Protein AF-A0A9E8SD63-F1 (afdb_monomer_lite)

pLDDT: mean 82.38, std 19.51, range [29.0, 97.69]

Sequence (164 aa):
MADAIIMVCSQSGYWKLYKGFNRLRMYAFWNVMIPITTPLFGYFPAKKLGLFENLPKHVTYQWRKWGIQSDYMLSEFSASDLYFKTVTCNMLSLSFPRDKFAPKLAVDWLAHRFENAAMDRQHIIPKHLILKMFNILVFLEHCIKHHFGNSLKIGLKRILRCLY

Foldseek 3Di:
DDQEEEAELDFFLALVLADDPLSVVSCCVLPPQLVPQCVVVQWRPCVVVVHDHIGHNVVSVLQSVQRHDPCRCCVPDPLVRVCLQVAQHEYEFEEECPDSRRHLSGSVSVQVSNVNYNYDYDYDYCVVPPDPDPPPLVVVVVVCCVRPNDVPPPPPVPVCVVVD

Radius of gyration: 17.6 Å; chains: 1; bounding box: 38×37×45 Å

Secondary structure (DSSP, 8-state):
--SEEEEES-----GGGS-HHHHHHHHHIIIIIHHHHHHHHSEE-TTTTTSSS-EEHHHHHHHHHHHTSTTGGGGTS-TTTTTGGG--SEEEEEE-TT-SSS-HHHHHHHHTT-TTSEEEEEE--GGG---TT--HHHHHHHHHHHHHGGGGHHHHHHHGGGG-

Structure (mmCIF, N/CA/C/O backbone):
data_AF-A0A9E8SD63-F1
#
_entry.id   AF-A0A9E8SD63-F1
#
loop_
_atom_site.group_PDB
_atom_site.id
_atom_site.type_symbol
_atom_site.label_atom_id
_atom_site.label_alt_id
_atom_site.label_comp_id
_atom_site.label_asym_id
_atom_site.label_entity_id
_atom_site.label_seq_id
_atom_site.pdbx_PDB_ins_code
_atom_site.Cartn_x
_atom_site.Cartn_y
_atom_site.Cartn_z
_atom_site.occupancy
_atom_site.B_iso_or_equiv
_atom_site.auth_seq_id
_atom_site.auth_comp_id
_atom_site.auth_asym_id
_atom_site.auth_atom_id
_atom_site.pdbx_PDB_model_num
ATOM 1 N N . MET A 1 1 ? 7.584 -21.864 -11.032 1.00 64.75 1 MET A N 1
ATOM 2 C CA . MET A 1 1 ? 7.789 -20.405 -10.880 1.00 64.75 1 MET A CA 1
ATOM 3 C C . MET A 1 1 ? 7.014 -19.725 -12.003 1.00 64.75 1 MET A C 1
ATOM 5 O O . MET A 1 1 ? 6.912 -20.338 -13.055 1.00 64.75 1 MET A O 1
ATOM 9 N N . ALA A 1 2 ? 6.385 -18.568 -11.777 1.00 79.25 2 ALA A N 1
ATOM 10 C CA . ALA A 1 2 ? 5.588 -17.906 -12.819 1.00 79.25 2 ALA A CA 1
ATOM 11 C C . ALA A 1 2 ? 6.487 -17.363 -13.942 1.00 79.25 2 ALA A C 1
ATOM 13 O O . ALA A 1 2 ? 7.534 -16.794 -13.642 1.00 79.25 2 ALA A O 1
ATOM 14 N N . ASP A 1 3 ? 6.065 -17.488 -15.203 1.00 85.00 3 ASP A N 1
ATOM 15 C CA . ASP A 1 3 ? 6.831 -16.993 -16.360 1.00 85.00 3 ASP A CA 1
ATOM 16 C C . ASP A 1 3 ? 6.926 -15.457 -16.391 1.00 85.00 3 ASP A C 1
ATOM 18 O O . ASP A 1 3 ? 7.928 -14.891 -16.824 1.00 85.00 3 ASP A O 1
ATOM 22 N N . ALA A 1 4 ? 5.881 -14.778 -15.912 1.00 87.56 4 ALA A N 1
ATOM 23 C CA . ALA A 1 4 ? 5.808 -13.326 -15.798 1.00 87.56 4 ALA A CA 1
ATOM 24 C C . ALA A 1 4 ? 4.731 -12.893 -14.798 1.00 87.56 4 ALA A C 1
ATOM 26 O O . ALA A 1 4 ? 3.776 -13.632 -14.542 1.00 87.56 4 ALA A O 1
ATOM 27 N N . ILE A 1 5 ? 4.842 -11.664 -14.284 1.00 90.69 5 ILE A N 1
ATOM 28 C CA . ILE A 1 5 ? 3.836 -11.053 -13.403 1.00 90.69 5 ILE A CA 1
ATOM 29 C C . ILE A 1 5 ? 3.452 -9.665 -13.916 1.00 90.69 5 ILE A C 1
ATOM 31 O O . ILE A 1 5 ? 4.296 -8.868 -14.318 1.00 90.69 5 ILE A O 1
ATOM 35 N N . ILE A 1 6 ? 2.159 -9.349 -13.850 1.00 90.69 6 ILE A N 1
ATOM 36 C CA . ILE A 1 6 ? 1.635 -8.027 -14.195 1.00 90.69 6 ILE A CA 1
ATOM 37 C C . ILE A 1 6 ? 0.884 -7.479 -12.992 1.00 90.69 6 ILE A C 1
ATOM 39 O O . ILE A 1 6 ? -0.094 -8.065 -12.532 1.00 90.69 6 ILE A O 1
ATOM 43 N N . MET A 1 7 ? 1.342 -6.335 -12.501 1.00 93.31 7 MET A N 1
ATOM 44 C CA . MET A 1 7 ? 0.717 -5.566 -11.439 1.00 93.31 7 MET A CA 1
ATOM 45 C C . MET A 1 7 ? -0.030 -4.383 -12.047 1.00 93.31 7 MET A C 1
ATOM 47 O O . MET A 1 7 ? 0.568 -3.507 -12.674 1.00 93.31 7 MET A O 1
ATOM 51 N N . VAL A 1 8 ? -1.343 -4.334 -11.841 1.00 89.88 8 VAL A N 1
ATOM 52 C CA . VAL A 1 8 ? -2.183 -3.223 -12.298 1.00 89.88 8 VAL A CA 1
ATOM 53 C C . VAL A 1 8 ? -2.667 -2.462 -11.079 1.00 89.88 8 VAL A C 1
ATOM 55 O O . VAL A 1 8 ? -3.422 -2.998 -10.274 1.00 89.88 8 VAL A O 1
ATOM 58 N N . CYS A 1 9 ? -2.196 -1.225 -10.927 1.00 91.50 9 CYS A N 1
ATOM 59 C CA . CYS A 1 9 ? -2.493 -0.357 -9.789 1.00 91.50 9 CYS A CA 1
ATOM 60 C C . CYS A 1 9 ? -2.152 -0.950 -8.410 1.00 91.50 9 CYS A C 1
ATOM 62 O O . CYS A 1 9 ? -2.585 -0.392 -7.411 1.00 91.50 9 CYS A O 1
ATOM 64 N N . SER A 1 10 ? -1.363 -2.026 -8.329 1.00 94.38 10 SER A N 1
ATOM 65 C CA . SER A 1 10 ? -0.951 -2.633 -7.058 1.00 94.38 10 SER A CA 1
ATOM 66 C C . SER A 1 10 ? -0.020 -1.691 -6.292 1.00 94.38 10 SER A C 1
ATOM 68 O O . SER A 1 10 ? 0.983 -1.224 -6.832 1.00 94.38 10 SER A O 1
ATOM 70 N N . GLN A 1 11 ? -0.355 -1.391 -5.040 1.00 95.62 11 GLN A N 1
ATOM 71 C CA . GLN A 1 11 ? 0.215 -0.262 -4.313 1.00 95.62 11 GLN A CA 1
ATOM 72 C C . GLN A 1 11 ? 0.352 -0.503 -2.805 1.00 95.62 11 GLN A C 1
ATOM 74 O O . GLN A 1 11 ? -0.247 -1.411 -2.235 1.00 95.62 11 GLN A O 1
ATOM 79 N N . SER A 1 12 ? 1.085 0.390 -2.139 1.00 96.62 12 SER A N 1
ATOM 80 C CA . SER A 1 12 ? 1.018 0.558 -0.684 1.00 96.62 12 SER A CA 1
ATOM 81 C C . SER A 1 12 ? -0.203 1.374 -0.246 1.00 96.62 12 SER A C 1
ATOM 83 O O . SER A 1 12 ? -0.550 2.395 -0.845 1.00 96.62 12 SER A O 1
ATOM 85 N N . GLY A 1 13 ? -0.818 0.972 0.867 1.00 94.69 13 GLY A N 1
ATOM 86 C 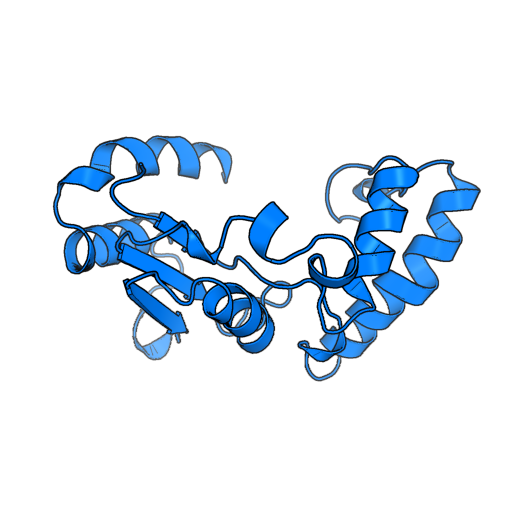CA . GLY A 1 13 ? -1.890 1.722 1.529 1.00 94.69 13 GLY A CA 1
ATOM 87 C C . GLY A 1 13 ? -1.406 2.877 2.416 1.00 94.69 13 GLY A C 1
ATOM 88 O O . GLY A 1 13 ? -2.236 3.535 3.051 1.00 94.69 13 GLY A O 1
ATOM 89 N N . TYR A 1 14 ? -0.093 3.134 2.489 1.00 97.69 14 TYR A N 1
ATOM 90 C CA . TYR A 1 14 ? 0.469 4.156 3.371 1.00 97.69 14 TYR A CA 1
ATOM 91 C C . TYR A 1 14 ? 0.031 5.572 2.976 1.00 97.69 14 TYR A C 1
ATOM 93 O O . TYR A 1 14 ? 0.354 6.084 1.900 1.00 97.69 14 TYR A O 1
ATOM 101 N N . TRP A 1 15 ? -0.680 6.247 3.880 1.00 96.94 15 TRP A N 1
ATOM 102 C CA . TRP A 1 15 ? -1.365 7.507 3.577 1.00 96.94 15 TRP A CA 1
ATOM 103 C C . TRP A 1 15 ? -0.444 8.654 3.133 1.00 96.94 15 TRP A C 1
ATOM 105 O O . TRP A 1 15 ? -0.873 9.494 2.339 1.00 96.94 15 TRP A O 1
ATOM 115 N N . LYS A 1 16 ? 0.824 8.713 3.576 1.00 97.00 16 LYS A N 1
ATOM 116 C CA . LYS A 1 16 ? 1.733 9.809 3.175 1.00 97.00 16 LYS A CA 1
ATOM 117 C C . LYS A 1 16 ? 2.171 9.733 1.707 1.00 97.00 16 LYS A C 1
ATOM 119 O O . LYS A 1 16 ? 2.592 10.757 1.164 1.00 97.00 16 LYS A O 1
ATOM 124 N N . LEU A 1 17 ? 2.015 8.578 1.048 1.00 97.00 17 LEU A N 1
ATOM 125 C CA . LEU A 1 17 ? 2.282 8.411 -0.391 1.00 97.00 17 LEU A CA 1
ATOM 126 C C . LEU A 1 17 ? 1.215 9.088 -1.269 1.00 97.00 17 LEU A C 1
ATOM 128 O O . LEU A 1 17 ? 1.440 9.337 -2.455 1.00 97.00 17 LEU A O 1
ATOM 132 N N . TYR A 1 18 ? 0.075 9.453 -0.680 1.00 95.81 18 TYR A N 1
ATOM 133 C CA . TYR A 1 18 ? -0.976 10.231 -1.323 1.00 95.81 18 TYR A CA 1
ATOM 134 C C . TYR A 1 18 ? -0.656 11.729 -1.230 1.00 95.81 18 TYR A C 1
ATOM 136 O O . TYR A 1 18 ? 0.080 12.181 -0.346 1.00 95.81 18 TYR A O 1
ATOM 144 N N . LYS A 1 19 ? -1.217 12.529 -2.143 1.00 93.00 19 LYS A N 1
ATOM 145 C CA . LYS A 1 19 ? -0.999 13.984 -2.224 1.00 93.00 19 LYS A CA 1
ATOM 146 C C . LYS A 1 19 ? -2.309 14.762 -2.084 1.00 93.00 19 LYS A C 1
ATOM 148 O O . LYS A 1 19 ? -3.385 14.237 -2.377 1.00 93.00 19 LYS A O 1
ATOM 153 N N . GLY A 1 20 ? -2.198 16.020 -1.651 1.00 93.94 20 GLY A N 1
ATOM 154 C CA . GLY A 1 20 ? -3.318 16.957 -1.537 1.00 93.94 20 GLY A CA 1
ATOM 155 C C . GLY A 1 20 ? -4.477 16.405 -0.705 1.00 93.94 20 GLY A C 1
ATOM 156 O O . GLY A 1 20 ? -4.271 15.759 0.321 1.00 93.94 20 GLY A O 1
ATOM 157 N N . PHE A 1 21 ? -5.704 16.610 -1.184 1.00 93.50 21 PHE A N 1
ATOM 158 C CA . PHE A 1 21 ? -6.915 16.191 -0.475 1.00 93.50 21 PHE A CA 1
ATOM 159 C C . PHE A 1 21 ? -7.034 14.669 -0.283 1.00 93.50 21 PHE A C 1
ATOM 161 O O . PHE A 1 21 ? -7.596 14.210 0.709 1.00 93.50 21 PHE A O 1
ATOM 168 N N . ASN A 1 22 ? -6.453 13.860 -1.178 1.00 91.56 22 ASN A N 1
ATOM 169 C CA . ASN A 1 22 ? -6.475 12.401 -1.031 1.00 91.56 22 ASN A CA 1
ATOM 170 C C . ASN A 1 22 ? -5.621 11.930 0.157 1.00 91.56 22 ASN A C 1
ATOM 172 O O . ASN A 1 22 ? -5.979 10.954 0.808 1.00 91.56 22 ASN A O 1
ATOM 176 N N . ARG A 1 23 ? -4.539 12.649 0.492 1.00 96.06 23 ARG A N 1
ATOM 177 C CA . ARG A 1 23 ? -3.752 12.380 1.707 1.00 96.06 23 ARG A CA 1
ATOM 178 C C . ARG A 1 23 ? -4.604 12.546 2.959 1.00 96.06 23 ARG A C 1
ATOM 180 O O . ARG A 1 23 ? -4.580 11.679 3.826 1.00 96.06 23 ARG A O 1
ATOM 187 N N . LEU A 1 24 ? -5.367 13.638 3.029 1.00 96.25 24 LEU A N 1
ATOM 188 C CA . LEU A 1 24 ? -6.259 13.909 4.154 1.00 96.25 24 LEU A CA 1
ATOM 189 C C . LEU A 1 24 ? -7.370 12.857 4.249 1.00 96.25 24 LEU A C 1
ATOM 191 O O . LEU A 1 24 ? -7.641 12.355 5.335 1.00 96.25 24 LEU A O 1
ATOM 195 N N . ARG A 1 25 ? -7.959 12.461 3.114 1.00 94.31 25 ARG A N 1
ATOM 196 C CA . ARG A 1 25 ? -8.950 11.376 3.060 1.00 94.31 25 ARG A CA 1
ATOM 197 C C . ARG A 1 25 ? -8.395 10.052 3.577 1.00 94.31 25 ARG A C 1
ATOM 199 O O . ARG A 1 25 ? -9.034 9.432 4.416 1.00 94.31 25 ARG A O 1
ATOM 206 N N . MET A 1 26 ? -7.207 9.645 3.128 1.00 95.81 26 MET A N 1
ATOM 207 C CA . MET A 1 26 ? -6.565 8.416 3.608 1.00 95.81 26 MET A CA 1
ATOM 208 C C . MET A 1 26 ? -6.197 8.504 5.091 1.00 95.81 26 MET A C 1
ATOM 210 O O . MET A 1 26 ? -6.392 7.545 5.832 1.00 95.81 26 MET A O 1
ATOM 214 N N . TYR A 1 27 ? -5.720 9.663 5.550 1.00 96.94 27 TYR A N 1
ATOM 215 C CA . TYR A 1 27 ? -5.463 9.893 6.969 1.00 96.94 27 TYR A CA 1
ATOM 216 C C . TYR A 1 27 ? -6.740 9.740 7.806 1.00 96.94 27 TYR A C 1
ATOM 218 O O . TYR A 1 27 ? -6.728 9.019 8.802 1.00 96.94 27 TYR A O 1
ATOM 226 N N . ALA A 1 28 ? -7.843 10.367 7.385 1.00 97.00 28 ALA A N 1
ATOM 227 C CA . ALA A 1 28 ? -9.137 10.263 8.054 1.00 97.00 28 ALA A CA 1
ATOM 228 C C . ALA A 1 28 ? -9.693 8.831 8.002 1.00 97.00 28 ALA A C 1
ATOM 230 O O . ALA A 1 28 ? -10.214 8.338 8.998 1.00 97.00 28 ALA A O 1
ATOM 231 N N . PHE A 1 29 ? -9.532 8.129 6.880 1.00 95.19 29 PHE A N 1
ATOM 232 C CA . PHE A 1 29 ? -9.923 6.728 6.741 1.00 95.19 29 PHE A CA 1
ATOM 233 C C . PHE A 1 29 ? -9.235 5.842 7.793 1.00 95.19 29 PHE A C 1
ATOM 235 O O . PHE A 1 29 ? -9.911 5.158 8.564 1.00 95.19 29 PHE A O 1
ATOM 242 N N . TRP A 1 30 ? -7.904 5.922 7.896 1.00 96.88 30 TRP A N 1
ATOM 243 C CA . TRP A 1 30 ? -7.137 5.100 8.834 1.00 96.88 30 TRP A CA 1
ATOM 244 C C . TRP A 1 30 ? -7.271 5.534 10.300 1.00 96.88 30 TRP A C 1
ATOM 246 O O . TRP A 1 30 ? -7.294 4.680 11.186 1.00 96.88 30 TRP A O 1
ATOM 256 N N . ASN A 1 31 ? -7.340 6.838 10.588 1.00 97.31 31 ASN A N 1
ATOM 257 C CA . ASN A 1 31 ? -7.255 7.354 11.963 1.00 97.31 31 ASN A CA 1
ATOM 258 C C . ASN A 1 31 ? -8.591 7.762 12.584 1.00 97.31 31 ASN A C 1
ATOM 260 O O . ASN A 1 31 ? -8.652 7.905 13.799 1.00 97.31 31 ASN A O 1
ATOM 264 N N . VAL A 1 32 ? -9.647 7.924 11.788 1.00 96.62 32 VAL A N 1
ATOM 265 C CA . VAL A 1 32 ? -10.960 8.374 12.274 1.00 96.62 32 VAL A CA 1
ATOM 266 C C . VAL A 1 32 ? -12.031 7.348 11.926 1.00 96.62 32 VAL A C 1
ATOM 268 O O . VAL A 1 32 ? -12.658 6.773 12.810 1.00 96.62 32 VAL A O 1
ATOM 271 N N . MET A 1 33 ? -12.198 7.045 10.640 1.00 95.88 33 MET A N 1
ATOM 272 C CA . MET A 1 33 ? -13.296 6.209 10.159 1.00 95.88 33 MET A CA 1
ATOM 273 C C . MET A 1 33 ? -13.212 4.778 10.695 1.00 95.88 33 MET A C 1
ATOM 275 O O . MET A 1 33 ? -14.176 4.292 11.285 1.00 95.88 33 MET A O 1
ATOM 279 N N . ILE A 1 34 ? -12.063 4.115 10.538 1.00 96.38 34 ILE A N 1
ATOM 280 C CA . ILE A 1 34 ? -11.866 2.747 11.036 1.00 96.38 34 ILE A CA 1
ATOM 281 C C . ILE A 1 34 ? -11.979 2.677 12.570 1.00 96.38 34 ILE A C 1
ATOM 283 O O . ILE A 1 34 ? -12.765 1.852 13.045 1.00 96.38 34 ILE A O 1
ATOM 287 N N . PRO A 1 35 ? -11.266 3.508 13.362 1.00 96.50 35 PRO A N 1
ATOM 288 C CA . PRO A 1 35 ? -11.341 3.441 14.822 1.00 96.50 35 PRO A CA 1
ATOM 289 C C . PRO A 1 35 ? -12.723 3.730 15.402 1.00 96.50 35 PRO A C 1
ATOM 291 O O . PRO A 1 35 ? -13.047 3.164 16.437 1.00 96.50 35 PRO A O 1
ATOM 294 N N . ILE A 1 36 ? -13.538 4.565 14.748 1.00 96.94 36 ILE A N 1
ATOM 295 C CA . ILE A 1 36 ? -14.890 4.888 15.222 1.00 96.94 36 ILE A CA 1
ATOM 296 C C . ILE A 1 36 ? -15.884 3.805 14.804 1.00 96.94 36 ILE A C 1
ATOM 298 O O . ILE A 1 36 ? -16.612 3.273 15.633 1.00 96.94 36 ILE A O 1
ATOM 302 N N . THR A 1 37 ? -15.925 3.447 13.521 1.00 96.50 37 THR A N 1
ATOM 303 C CA . THR A 1 37 ? -16.991 2.570 13.007 1.00 96.50 37 THR A CA 1
ATOM 304 C C . THR A 1 37 ? -16.789 1.103 13.383 1.00 96.50 37 THR A C 1
ATOM 306 O O . THR A 1 37 ? -17.748 0.422 13.730 1.00 96.50 37 THR A O 1
ATOM 309 N N . THR A 1 38 ? -15.549 0.608 13.383 1.00 96.88 38 THR A N 1
ATOM 310 C CA . THR A 1 38 ? -15.269 -0.814 13.642 1.00 96.88 38 THR A CA 1
ATOM 311 C C . THR A 1 38 ? -15.736 -1.297 15.025 1.00 96.88 38 THR A C 1
ATOM 313 O O . THR A 1 38 ? -16.372 -2.350 15.085 1.00 96.88 38 THR A O 1
ATOM 316 N N . PRO A 1 39 ? -15.468 -0.595 16.149 1.00 96.88 39 PRO A N 1
ATOM 317 C CA . PRO A 1 39 ? -15.983 -1.024 17.449 1.00 96.88 39 PRO A CA 1
ATOM 318 C C . PRO A 1 39 ? -17.501 -0.848 17.582 1.00 96.88 39 PRO A C 1
ATOM 320 O O . PRO A 1 39 ? -18.120 -1.671 18.245 1.00 96.88 39 PRO A O 1
ATOM 323 N N . LEU A 1 40 ? -18.103 0.158 16.931 1.00 96.25 40 LEU A N 1
ATOM 324 C CA . LEU A 1 40 ? -19.552 0.396 16.986 1.00 96.25 40 LEU A CA 1
ATOM 325 C C . LEU A 1 40 ? -20.364 -0.729 16.330 1.00 96.25 40 LEU A C 1
ATOM 327 O O . LEU A 1 40 ? -21.422 -1.092 16.831 1.00 96.25 40 LEU A O 1
ATOM 331 N N . PHE A 1 41 ? -19.878 -1.282 15.216 1.00 95.19 41 PHE A N 1
ATOM 332 C CA . PHE A 1 41 ? -20.585 -2.333 14.477 1.00 95.19 41 PHE A CA 1
ATOM 333 C C . PHE A 1 41 ? -20.047 -3.747 14.747 1.00 95.19 41 PHE A C 1
ATOM 335 O O . PHE A 1 41 ? -20.657 -4.720 14.313 1.00 95.19 41 PHE A O 1
ATOM 342 N N . GLY A 1 42 ? -18.898 -3.887 15.417 1.00 95.88 42 GLY A N 1
ATOM 343 C CA . GLY A 1 42 ? -18.187 -5.167 15.560 1.00 95.88 42 GLY A CA 1
ATOM 344 C C . GLY A 1 42 ? -17.451 -5.627 14.289 1.00 95.88 42 GLY A C 1
ATOM 345 O O . GLY A 1 42 ? -16.762 -6.644 14.309 1.00 95.88 42 GLY A O 1
ATOM 346 N N . TYR A 1 43 ? -17.556 -4.864 13.200 1.00 95.69 43 TYR A N 1
ATOM 347 C CA . TYR A 1 43 ? -16.891 -5.036 11.906 1.00 95.69 43 TYR A CA 1
ATOM 348 C C . TYR A 1 43 ? -16.766 -3.664 11.230 1.00 95.69 43 TYR A C 1
ATOM 350 O O . TYR A 1 43 ? -17.418 -2.707 11.647 1.00 95.69 43 TYR A O 1
ATOM 358 N N . PHE A 1 44 ? -15.956 -3.537 10.179 1.00 96.44 44 PHE A N 1
ATOM 359 C CA . PHE A 1 44 ? -15.899 -2.294 9.410 1.00 96.44 44 PHE A CA 1
ATOM 360 C C . PHE A 1 44 ? -17.007 -2.266 8.345 1.00 96.44 44 PHE A C 1
ATOM 362 O O . PHE A 1 44 ? -16.977 -3.096 7.428 1.00 96.44 44 PHE A O 1
ATOM 369 N N . PRO A 1 45 ? -17.981 -1.336 8.424 1.00 95.31 45 PRO A N 1
ATOM 370 C CA . PRO A 1 45 ? -19.167 -1.328 7.569 1.00 95.31 45 PRO A CA 1
ATOM 371 C C . PRO A 1 45 ? -18.895 -0.706 6.189 1.00 95.31 45 PRO A C 1
ATOM 373 O O . PRO A 1 45 ? -19.608 0.198 5.750 1.00 95.31 45 PRO A O 1
ATOM 376 N N . ALA A 1 46 ? -17.858 -1.185 5.496 1.00 89.56 46 ALA A N 1
ATOM 377 C CA . ALA A 1 46 ? -17.400 -0.665 4.207 1.00 89.56 46 ALA A CA 1
ATOM 378 C C . ALA A 1 46 ? -18.526 -0.574 3.163 1.00 89.56 46 ALA A C 1
ATOM 380 O O . ALA A 1 46 ? -18.610 0.422 2.441 1.00 89.56 46 ALA A O 1
ATOM 381 N N . LYS A 1 47 ? -19.450 -1.545 3.155 1.00 89.12 47 LYS A N 1
ATOM 382 C CA . LYS A 1 47 ? -20.579 -1.581 2.217 1.00 89.12 47 LYS A CA 1
ATOM 383 C C . LYS A 1 47 ? -21.542 -0.413 2.420 1.00 89.12 47 LYS A C 1
ATOM 385 O O . LYS A 1 47 ? -21.970 0.211 1.455 1.00 89.12 47 LYS A O 1
ATOM 390 N N . LYS A 1 48 ? -21.841 -0.068 3.678 1.00 90.25 48 LYS A N 1
ATOM 391 C CA . LYS A 1 48 ? -22.701 1.083 4.017 1.00 90.25 48 LYS A CA 1
ATOM 392 C C . LYS A 1 48 ? -22.030 2.420 3.700 1.00 90.25 48 LYS A C 1
ATOM 394 O O . LYS A 1 48 ? -22.715 3.411 3.489 1.00 90.25 48 LYS A O 1
ATOM 399 N N . LEU A 1 49 ? -20.699 2.437 3.661 1.00 85.31 49 LEU A N 1
ATOM 400 C CA . LEU A 1 49 ? -19.887 3.606 3.324 1.00 85.31 49 LEU A CA 1
ATOM 401 C C . LEU A 1 49 ? -19.629 3.739 1.811 1.00 85.31 49 LEU A C 1
ATOM 403 O O . LEU A 1 49 ? -18.902 4.643 1.404 1.00 85.31 49 LEU A O 1
ATOM 407 N N . GLY A 1 50 ? -20.199 2.853 0.982 1.00 84.19 50 GLY A N 1
ATOM 408 C CA . GLY A 1 50 ? -20.021 2.869 -0.474 1.00 84.19 50 GLY A CA 1
ATOM 409 C C . GLY A 1 50 ? -18.599 2.526 -0.926 1.00 84.19 50 GLY A C 1
ATOM 410 O O . GLY A 1 50 ? -18.159 2.999 -1.971 1.00 84.19 50 GLY A O 1
ATOM 411 N N . LEU A 1 51 ? -17.860 1.764 -0.114 1.00 84.38 51 LEU A N 1
ATOM 412 C CA . LEU A 1 51 ? -16.511 1.299 -0.425 1.00 84.38 51 LEU A CA 1
ATOM 413 C C . LEU A 1 51 ? -16.585 -0.114 -1.033 1.00 84.38 51 LEU A C 1
ATOM 415 O O . LEU A 1 51 ? -17.178 -0.315 -2.086 1.00 84.38 51 LEU A O 1
ATOM 419 N N . PHE A 1 52 ? -15.977 -1.089 -0.372 1.00 85.44 52 PHE A N 1
ATOM 420 C CA . PHE A 1 52 ? -15.957 -2.503 -0.735 1.00 85.44 52 PHE A CA 1
ATOM 421 C C . PHE A 1 52 ? -16.798 -3.312 0.272 1.00 85.44 52 PHE A C 1
ATOM 423 O O . PHE A 1 52 ? -17.552 -2.744 1.064 1.00 85.44 52 PHE A O 1
ATOM 430 N N . GLU A 1 53 ? -16.695 -4.640 0.247 1.00 91.50 53 GLU A N 1
ATOM 431 C CA . GLU A 1 53 ? -17.422 -5.509 1.178 1.00 91.50 53 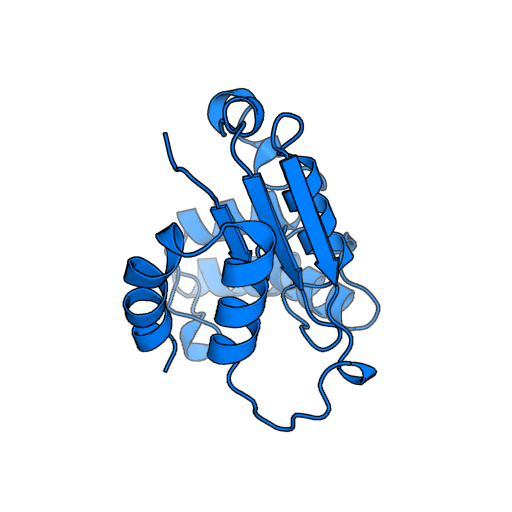GLU A CA 1
ATOM 432 C C . GLU A 1 53 ? -16.999 -5.318 2.643 1.00 91.50 53 GLU A C 1
ATOM 434 O O . GLU A 1 53 ? -15.894 -4.878 2.957 1.00 91.50 53 GLU A O 1
ATOM 439 N N . ASN A 1 54 ? -17.899 -5.635 3.574 1.00 93.69 54 ASN A N 1
ATOM 440 C CA . ASN A 1 54 ? -17.620 -5.468 5.001 1.00 93.69 54 ASN A CA 1
ATOM 441 C C . ASN A 1 54 ? -16.381 -6.271 5.424 1.00 93.69 54 ASN A C 1
ATOM 443 O O . ASN A 1 54 ? -16.221 -7.427 5.036 1.00 93.69 54 ASN A O 1
ATOM 447 N N . LEU A 1 55 ? -15.531 -5.673 6.264 1.00 92.75 55 LEU A N 1
ATOM 448 C CA . LEU A 1 55 ? -14.319 -6.336 6.744 1.00 92.75 55 LEU A CA 1
ATOM 449 C C . LEU A 1 55 ? -14.466 -6.797 8.195 1.00 92.75 55 LEU A C 1
ATOM 451 O O . LEU A 1 55 ? -14.895 -6.006 9.043 1.00 92.75 55 LEU A O 1
ATOM 455 N N . PRO A 1 56 ? -14.039 -8.032 8.514 1.00 96.88 56 PRO A N 1
ATOM 456 C CA . PRO A 1 56 ? -13.905 -8.477 9.892 1.00 96.88 56 PRO A CA 1
ATOM 457 C C . PRO A 1 56 ? -12.970 -7.561 10.684 1.00 96.88 56 PRO A C 1
ATOM 459 O O . PRO A 1 56 ? -11.925 -7.136 10.186 1.00 96.88 56 PRO A O 1
ATOM 462 N N . LYS A 1 57 ? -13.312 -7.318 11.952 1.00 97.00 57 LYS A N 1
ATOM 463 C CA . LYS A 1 57 ? -12.605 -6.400 12.860 1.00 97.00 57 LYS A CA 1
ATOM 464 C C . LYS A 1 57 ? -11.082 -6.574 12.860 1.00 97.00 57 LYS A C 1
ATOM 466 O O . LYS A 1 57 ? -10.352 -5.593 12.734 1.00 97.00 57 LYS A O 1
ATOM 471 N N . HIS A 1 58 ? -10.601 -7.813 12.969 1.00 96.44 58 HIS A N 1
ATOM 472 C CA . HIS A 1 58 ? -9.165 -8.106 13.024 1.00 96.44 58 HIS A CA 1
ATOM 473 C C . HIS A 1 58 ? -8.443 -7.750 11.717 1.00 96.44 58 HIS A C 1
ATOM 475 O O . HIS A 1 58 ? -7.388 -7.119 11.759 1.00 96.44 58 HIS A O 1
ATOM 481 N N . VAL A 1 59 ? -9.053 -8.055 10.566 1.00 95.81 59 VAL A N 1
ATOM 482 C CA . VAL A 1 59 ? -8.524 -7.687 9.243 1.00 95.81 59 VAL A CA 1
ATOM 483 C C . VAL A 1 59 ? -8.468 -6.167 9.100 1.00 95.81 59 VAL A C 1
ATOM 485 O O . VAL A 1 59 ? -7.450 -5.618 8.682 1.00 95.81 59 VAL A O 1
ATOM 488 N N . THR A 1 60 ? -9.524 -5.458 9.514 1.00 96.69 60 THR A N 1
ATOM 489 C CA . THR A 1 60 ? -9.558 -3.989 9.455 1.00 96.69 60 THR A CA 1
ATOM 490 C C . THR A 1 60 ? -8.443 -3.354 10.283 1.00 96.69 60 THR A C 1
ATOM 492 O O . THR A 1 60 ? -7.783 -2.419 9.826 1.00 96.69 60 THR A O 1
ATOM 495 N N . TYR A 1 61 ? -8.206 -3.842 11.501 1.00 97.38 61 TYR A N 1
ATOM 496 C CA . TYR A 1 61 ? -7.150 -3.297 12.352 1.00 97.38 61 TYR A CA 1
ATOM 497 C C . TYR A 1 61 ? -5.749 -3.615 11.840 1.00 97.38 61 TYR A C 1
ATOM 499 O O . TYR A 1 61 ? -4.876 -2.750 11.930 1.00 97.38 61 TYR A O 1
ATOM 507 N N . GLN A 1 62 ? -5.543 -4.789 11.243 1.00 96.44 62 GLN A N 1
ATOM 508 C CA . GLN A 1 62 ? -4.285 -5.116 10.578 1.00 96.44 62 GLN A CA 1
ATOM 509 C C . GLN A 1 62 ? -4.030 -4.172 9.394 1.00 96.44 62 GLN A C 1
ATOM 511 O O . GLN A 1 62 ? -2.974 -3.546 9.307 1.00 96.44 62 GLN A O 1
ATOM 516 N N . TRP A 1 63 ? -5.037 -3.950 8.546 1.00 95.56 63 TRP A N 1
ATOM 517 C CA . TRP A 1 63 ? -4.937 -2.989 7.446 1.00 95.56 63 TRP A CA 1
ATOM 518 C C . TRP A 1 63 ? -4.643 -1.579 7.939 1.00 95.56 63 TRP A C 1
ATOM 520 O O . TRP A 1 63 ? -3.796 -0.895 7.367 1.00 95.56 63 TRP A O 1
ATOM 530 N N . ARG A 1 64 ? -5.291 -1.149 9.029 1.00 97.06 6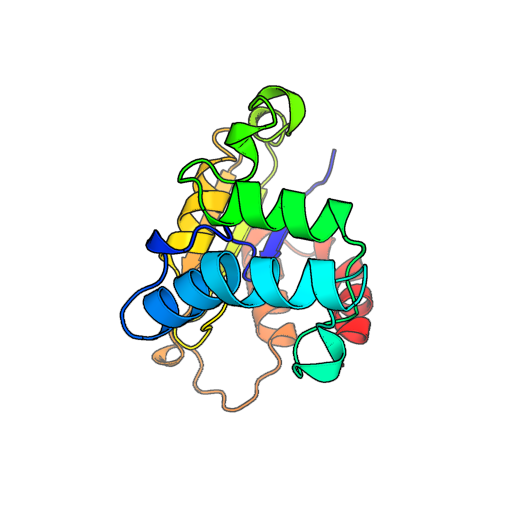4 ARG A N 1
ATOM 531 C CA . ARG A 1 64 ? -4.985 0.132 9.667 1.00 97.06 64 ARG A CA 1
ATOM 532 C C . ARG A 1 64 ? -3.528 0.199 10.110 1.00 97.06 64 ARG A C 1
ATOM 534 O O . ARG A 1 64 ? -2.876 1.199 9.825 1.00 97.06 64 ARG A O 1
ATOM 541 N N . LYS A 1 65 ? -3.023 -0.834 10.791 1.00 97.00 65 LYS A N 1
ATOM 542 C CA . LYS A 1 65 ? -1.632 -0.902 11.263 1.00 97.00 65 LYS A CA 1
ATOM 543 C C . LYS A 1 65 ? -0.644 -0.738 10.108 1.00 97.00 65 LYS A C 1
ATOM 545 O O . LYS A 1 65 ? 0.329 -0.006 10.268 1.00 97.00 65 LYS A O 1
ATOM 550 N N . TRP A 1 66 ? -0.906 -1.338 8.948 1.00 96.56 66 TRP A N 1
ATOM 551 C CA . TRP A 1 66 ? -0.069 -1.149 7.759 1.00 96.56 66 TRP A CA 1
ATOM 552 C C . TRP A 1 66 ? -0.267 0.233 7.131 1.00 96.56 66 TRP A C 1
ATOM 554 O O . TRP A 1 66 ? 0.698 0.923 6.819 1.00 96.56 66 TRP A O 1
ATOM 564 N N . GLY A 1 67 ? -1.515 0.681 6.982 1.00 95.75 67 GLY A N 1
ATOM 565 C CA . GLY A 1 67 ? -1.875 1.936 6.320 1.00 95.75 67 GLY A CA 1
ATOM 566 C C . GLY A 1 67 ? -1.333 3.200 6.995 1.00 95.75 67 GLY A C 1
ATOM 567 O O . GLY A 1 67 ? -1.202 4.234 6.335 1.00 95.75 67 GLY A O 1
ATOM 568 N N . ILE A 1 68 ? -0.975 3.130 8.282 1.00 97.12 68 ILE A N 1
ATOM 569 C CA . ILE A 1 68 ? -0.358 4.237 9.031 1.00 97.12 68 ILE A CA 1
ATOM 570 C C . ILE A 1 68 ? 1.177 4.197 9.076 1.00 97.12 68 ILE A C 1
ATOM 572 O O . ILE A 1 68 ? 1.771 5.183 9.512 1.00 97.12 68 ILE A O 1
ATOM 576 N N . GLN A 1 69 ? 1.816 3.122 8.608 1.00 97.12 69 GLN A N 1
ATOM 577 C CA . GLN A 1 69 ? 3.268 2.926 8.686 1.00 97.12 69 GLN A CA 1
ATOM 578 C C . GLN A 1 69 ? 3.951 3.063 7.322 1.00 97.12 69 GLN A C 1
ATOM 580 O O . GLN A 1 69 ? 3.413 2.627 6.305 1.00 97.12 69 GLN A O 1
ATOM 585 N N . SER A 1 70 ? 5.155 3.648 7.300 1.00 95.62 70 SER A N 1
ATOM 586 C CA . SER A 1 70 ? 5.928 3.849 6.062 1.00 95.62 70 SER A CA 1
ATOM 587 C C . SER A 1 70 ? 6.295 2.554 5.360 1.00 95.62 70 SER A C 1
ATOM 589 O O . SER A 1 70 ? 6.337 2.513 4.130 1.00 95.62 70 SER A O 1
ATOM 591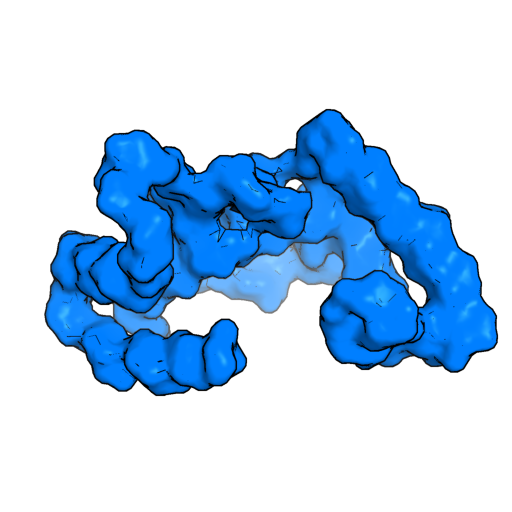 N N . ASP A 1 71 ? 6.503 1.509 6.154 1.00 94.00 71 ASP A N 1
ATOM 592 C CA . ASP A 1 71 ? 6.960 0.210 5.677 1.00 94.00 71 ASP A CA 1
ATOM 593 C C . ASP A 1 71 ? 5.769 -0.714 5.373 1.00 94.00 71 ASP A C 1
ATOM 595 O O . ASP A 1 71 ? 5.930 -1.839 4.905 1.00 94.00 71 ASP A O 1
ATOM 599 N N . TYR A 1 72 ? 4.540 -0.216 5.559 1.00 94.88 72 TYR A N 1
ATOM 600 C CA . TYR A 1 72 ? 3.300 -0.918 5.249 1.00 94.88 72 TYR A CA 1
ATOM 601 C C . TYR A 1 72 ? 3.271 -2.317 5.899 1.00 94.88 72 TYR A C 1
ATOM 603 O O . TYR A 1 72 ? 3.466 -2.424 7.109 1.00 94.88 72 TYR A O 1
ATOM 611 N N . MET A 1 73 ? 3.052 -3.387 5.132 1.00 93.62 73 MET A N 1
ATOM 612 C CA . MET A 1 73 ? 3.079 -4.775 5.623 1.00 93.62 73 MET A CA 1
ATOM 613 C C . MET A 1 73 ? 4.459 -5.246 6.121 1.00 93.62 73 MET A C 1
ATOM 615 O O . MET A 1 73 ? 4.517 -6.148 6.951 1.00 93.62 73 MET A O 1
ATOM 619 N N . LEU A 1 74 ? 5.560 -4.608 5.694 1.00 93.31 74 LEU A N 1
ATOM 620 C CA . LEU A 1 74 ? 6.913 -4.936 6.176 1.00 93.31 74 LEU A CA 1
ATOM 621 C C . LEU A 1 74 ? 7.149 -4.502 7.631 1.00 93.31 74 LEU A C 1
ATOM 623 O O . LEU A 1 74 ? 8.136 -4.885 8.244 1.00 93.31 74 LEU A O 1
ATOM 627 N N . SER A 1 75 ? 6.232 -3.718 8.200 1.00 92.62 75 SER A N 1
ATOM 628 C CA . SER A 1 75 ? 6.227 -3.434 9.639 1.00 92.62 75 SER A CA 1
ATOM 629 C C . SER A 1 75 ? 5.790 -4.617 10.506 1.00 92.62 75 SER A C 1
ATOM 631 O O . SER A 1 75 ? 5.899 -4.570 11.730 1.00 92.62 75 SER A O 1
ATOM 633 N N . GLU A 1 76 ? 5.219 -5.650 9.890 1.00 92.88 76 GLU A N 1
ATOM 634 C CA . GLU A 1 76 ? 4.708 -6.838 10.571 1.00 92.88 76 GLU A CA 1
ATOM 635 C C . GLU A 1 76 ? 5.396 -8.110 10.099 1.00 92.88 76 GLU A C 1
ATOM 637 O O . GLU A 1 76 ? 5.623 -9.006 10.905 1.00 92.88 76 GLU A O 1
ATOM 642 N N . PHE A 1 77 ? 5.756 -8.165 8.819 1.00 92.81 77 PHE A N 1
ATOM 643 C CA . PHE A 1 77 ? 6.429 -9.302 8.212 1.00 92.81 77 PHE A CA 1
ATOM 644 C C . PHE A 1 77 ? 7.832 -8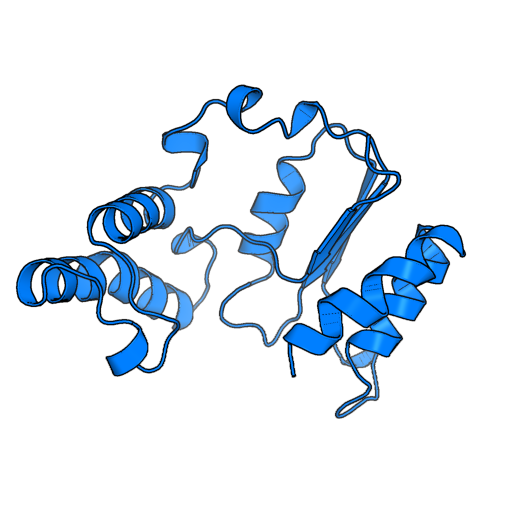.922 7.764 1.00 92.81 77 PHE A C 1
ATOM 646 O O . PHE A 1 77 ? 8.060 -7.828 7.245 1.00 92.81 77 PHE A O 1
ATOM 653 N N . SER A 1 78 ? 8.776 -9.846 7.909 1.00 87.44 78 SER A N 1
ATOM 654 C CA . SER A 1 78 ? 10.109 -9.661 7.351 1.00 87.44 78 SER A CA 1
ATOM 655 C C . SER A 1 78 ? 10.064 -9.708 5.819 1.00 87.44 78 SER A C 1
ATOM 657 O O . SER A 1 78 ? 9.160 -10.282 5.208 1.00 87.44 78 SER A O 1
ATOM 659 N N . ALA A 1 79 ? 11.072 -9.131 5.160 1.00 79.31 79 ALA A N 1
ATOM 660 C CA . ALA A 1 79 ? 11.168 -9.201 3.701 1.00 79.31 79 ALA A CA 1
ATOM 661 C C . ALA A 1 79 ? 11.264 -10.651 3.180 1.00 79.31 79 ALA A C 1
ATOM 663 O O . ALA A 1 79 ? 10.816 -10.929 2.066 1.00 79.31 79 ALA A O 1
ATOM 664 N N . SER A 1 80 ? 11.822 -11.567 3.980 1.00 81.31 80 SER A N 1
ATOM 665 C CA . SER A 1 80 ? 11.860 -13.006 3.696 1.00 81.31 80 SER A CA 1
ATOM 666 C C . SER A 1 80 ? 10.476 -13.652 3.734 1.00 81.31 80 SER A C 1
ATOM 668 O O . SER A 1 80 ? 10.184 -14.457 2.856 1.00 81.31 80 SER A O 1
ATOM 670 N N . ASP A 1 81 ? 9.605 -13.251 4.665 1.00 85.94 81 ASP A N 1
ATOM 671 C CA . ASP A 1 81 ? 8.241 -13.800 4.783 1.00 85.94 81 ASP A CA 1
ATOM 672 C C . ASP A 1 81 ? 7.361 -13.439 3.580 1.00 85.94 81 ASP A C 1
ATOM 674 O O . ASP A 1 81 ? 6.399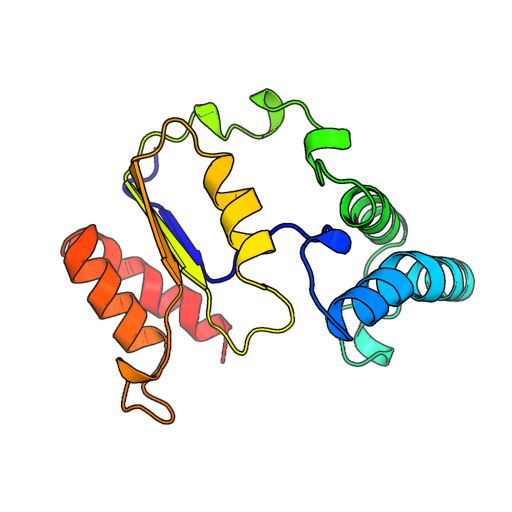 -14.134 3.264 1.00 85.94 81 ASP A O 1
ATOM 678 N N . LEU A 1 82 ? 7.686 -12.333 2.905 1.00 88.38 82 LEU A N 1
ATOM 679 C CA . LEU A 1 82 ? 6.917 -11.808 1.776 1.00 88.38 82 LEU A CA 1
ATOM 680 C C . LEU A 1 82 ? 7.485 -12.203 0.411 1.00 88.38 82 LEU A C 1
ATOM 682 O O . LEU A 1 82 ? 6.941 -11.794 -0.612 1.00 88.38 82 LEU A O 1
ATOM 686 N N . TYR A 1 83 ? 8.565 -12.990 0.377 1.00 89.12 83 TYR A N 1
ATOM 687 C CA . TYR A 1 83 ? 9.119 -13.606 -0.833 1.00 89.12 83 TYR A CA 1
ATOM 688 C C . TYR A 1 83 ? 9.485 -12.644 -1.977 1.00 89.12 83 TYR A C 1
ATOM 690 O O . TYR A 1 83 ? 9.831 -13.107 -3.065 1.00 89.12 83 TYR A O 1
ATOM 698 N N . PHE A 1 84 ? 9.496 -11.325 -1.755 1.00 92.38 84 PHE A N 1
ATOM 699 C CA . PHE A 1 84 ? 9.776 -10.331 -2.798 1.00 92.38 84 PHE A CA 1
ATOM 700 C C . PHE A 1 84 ? 11.099 -10.589 -3.525 1.00 92.38 84 PHE A C 1
ATOM 702 O O . PHE A 1 84 ? 11.172 -10.469 -4.745 1.00 92.38 84 PHE A O 1
ATOM 709 N N . LYS A 1 85 ? 12.128 -11.006 -2.778 1.00 91.44 85 LYS A N 1
ATOM 710 C CA . LYS A 1 85 ? 13.469 -11.311 -3.301 1.00 91.44 85 LYS A CA 1
ATOM 711 C C . LYS A 1 85 ? 13.557 -12.646 -4.043 1.00 91.44 85 LYS A C 1
ATOM 713 O O . LYS A 1 85 ? 14.540 -12.891 -4.731 1.00 91.44 85 LYS A O 1
ATOM 718 N N . THR A 1 86 ? 12.561 -13.517 -3.908 1.00 92.00 86 THR A N 1
ATOM 719 C CA . THR A 1 86 ? 12.540 -14.813 -4.610 1.00 92.00 86 THR A CA 1
ATOM 720 C C . THR A 1 86 ? 11.970 -14.705 -6.021 1.00 92.00 86 THR A C 1
ATOM 722 O O . THR A 1 86 ? 12.145 -15.610 -6.833 1.00 92.00 86 THR A O 1
ATOM 725 N N . VAL A 1 87 ? 11.294 -13.594 -6.325 1.00 92.50 87 VAL A N 1
ATOM 726 C CA . VAL A 1 87 ? 10.744 -13.322 -7.650 1.00 92.50 87 VAL A CA 1
ATOM 727 C C . VAL A 1 87 ? 11.852 -12.779 -8.545 1.00 92.50 87 VAL A C 1
ATOM 729 O O . VAL A 1 87 ? 12.400 -11.712 -8.281 1.00 92.50 87 VAL A O 1
ATOM 732 N N . THR A 1 88 ? 12.158 -13.516 -9.610 1.00 94.25 88 THR A N 1
ATOM 733 C CA . THR A 1 88 ? 13.209 -13.181 -10.586 1.00 94.25 88 THR A CA 1
ATOM 734 C C . THR A 1 88 ? 12.692 -13.082 -12.023 1.00 94.25 88 THR A C 1
ATOM 736 O O . THR A 1 88 ? 13.452 -12.760 -12.933 1.00 94.25 88 THR A O 1
ATOM 739 N N . CYS A 1 89 ? 11.403 -13.358 -12.254 1.00 91.19 89 CYS A N 1
ATOM 740 C CA . CYS A 1 89 ? 10.806 -13.289 -13.585 1.00 91.19 89 CYS A CA 1
ATOM 741 C C . CYS A 1 89 ? 10.578 -11.841 -14.043 1.00 91.19 89 CYS A C 1
ATOM 743 O O . CYS A 1 89 ? 10.678 -10.889 -13.264 1.00 91.19 89 CYS A O 1
ATOM 745 N N . ASN A 1 90 ? 10.256 -11.674 -15.327 1.00 91.81 90 ASN A N 1
ATOM 746 C CA . ASN A 1 90 ? 9.903 -10.367 -15.868 1.00 91.81 90 ASN A CA 1
ATOM 747 C C . ASN A 1 90 ? 8.610 -9.863 -15.206 1.00 91.81 90 ASN A C 1
ATOM 749 O O . ASN A 1 90 ? 7.624 -10.603 -15.082 1.00 91.81 90 ASN A O 1
ATOM 753 N N . MET A 1 91 ? 8.590 -8.587 -14.825 1.00 92.94 91 MET A N 1
ATOM 754 C CA . MET A 1 91 ? 7.435 -7.956 -14.195 1.00 92.94 91 MET A CA 1
ATOM 755 C C . MET A 1 91 ? 7.052 -6.661 -14.900 1.00 92.94 91 MET A C 1
ATOM 757 O O . MET A 1 91 ? 7.915 -5.890 -15.297 1.00 92.94 91 MET A O 1
ATOM 761 N N . LEU A 1 92 ? 5.752 -6.394 -15.002 1.00 91.69 92 LEU A N 1
ATOM 762 C CA . LEU A 1 92 ? 5.217 -5.120 -15.482 1.00 91.69 92 LEU A CA 1
ATOM 763 C C . LEU A 1 92 ? 4.332 -4.503 -14.399 1.00 91.69 92 LEU A C 1
ATOM 765 O O . LEU A 1 92 ? 3.393 -5.145 -13.936 1.00 91.69 92 LEU A O 1
ATOM 769 N N . SER A 1 93 ? 4.591 -3.254 -14.018 1.00 94.44 93 SER A N 1
ATOM 770 C CA . SER A 1 93 ? 3.818 -2.516 -13.016 1.00 94.44 93 SER A CA 1
ATOM 771 C C . SER A 1 93 ? 3.219 -1.234 -13.593 1.00 94.44 93 SER A C 1
ATOM 773 O O . SER A 1 93 ? 3.930 -0.302 -13.986 1.00 94.44 93 SER A O 1
ATOM 775 N N . LEU A 1 94 ? 1.889 -1.161 -13.614 1.00 90.12 94 LEU A N 1
ATOM 776 C CA . LEU A 1 94 ? 1.116 -0.108 -14.272 1.00 90.12 94 LEU A CA 1
ATOM 777 C C . LEU A 1 94 ? 0.370 0.774 -13.267 1.00 90.12 94 LEU A C 1
ATOM 779 O O . LEU A 1 94 ? -0.162 0.300 -12.266 1.00 90.12 94 LEU A O 1
ATOM 783 N N . SER A 1 95 ? 0.281 2.072 -13.562 1.00 89.88 95 SER A N 1
ATOM 784 C CA . SER A 1 95 ? -0.581 3.020 -12.833 1.00 89.88 95 SER A CA 1
ATOM 785 C C . SER A 1 95 ? -1.012 4.183 -13.716 1.00 89.88 95 SER A C 1
ATOM 787 O O . SER A 1 95 ? -0.385 4.452 -14.740 1.00 89.88 95 SER A O 1
ATOM 789 N N . PHE A 1 96 ? -2.040 4.915 -13.281 1.00 87.31 96 PHE A N 1
ATOM 790 C CA . PHE A 1 96 ? -2.699 5.949 -14.081 1.00 87.31 96 PHE A CA 1
ATOM 791 C C . PHE A 1 96 ? -2.872 7.257 -13.286 1.00 87.31 96 PHE A C 1
ATOM 793 O O . PHE A 1 96 ? -3.117 7.218 -12.081 1.00 87.31 96 PHE A O 1
ATOM 800 N N . PRO A 1 97 ? -2.789 8.442 -13.921 1.00 81.38 97 PRO A N 1
ATOM 801 C CA . PRO A 1 97 ? -2.759 9.735 -13.226 1.00 81.38 97 PRO A CA 1
ATOM 802 C C . PRO A 1 97 ? -4.073 10.113 -12.529 1.00 81.38 97 PRO A C 1
ATOM 804 O O . PRO A 1 97 ? -4.069 10.954 -11.634 1.00 81.38 97 PRO A O 1
ATOM 807 N N . ARG A 1 98 ? -5.206 9.530 -12.940 1.00 80.31 98 ARG A N 1
ATOM 808 C CA . ARG A 1 98 ? -6.528 9.801 -12.346 1.00 80.31 98 ARG A CA 1
ATOM 809 C C . ARG A 1 98 ? -6.935 8.790 -11.275 1.00 80.31 98 ARG A C 1
ATOM 811 O O . ARG A 1 98 ? -8.010 8.945 -10.697 1.00 80.31 98 ARG A O 1
ATOM 818 N N . ASP A 1 99 ? -6.094 7.798 -10.998 1.00 83.12 99 ASP A N 1
ATOM 819 C CA . ASP A 1 99 ? -6.344 6.848 -9.924 1.00 83.12 99 ASP A CA 1
ATOM 820 C C . ASP A 1 99 ? -6.087 7.516 -8.564 1.00 83.12 99 ASP A C 1
ATOM 822 O O . ASP A 1 99 ? -4.969 7.915 -8.229 1.00 83.12 99 ASP A O 1
ATOM 826 N N . LYS A 1 100 ? -7.160 7.688 -7.787 1.00 83.31 100 LYS A N 1
ATOM 827 C CA . LYS A 1 100 ? -7.107 8.309 -6.457 1.00 83.31 100 LYS A CA 1
ATOM 828 C C . LYS A 1 100 ? -6.773 7.306 -5.350 1.00 83.31 100 LYS A C 1
ATOM 830 O O . LYS A 1 100 ? -6.438 7.755 -4.256 1.00 83.31 100 LYS A O 1
ATOM 835 N N . PHE A 1 101 ? -6.857 6.005 -5.630 1.00 83.69 101 PHE A N 1
ATOM 836 C CA . PHE A 1 101 ? -6.587 4.905 -4.701 1.00 83.69 101 PHE A CA 1
ATOM 837 C C . PHE A 1 101 ? -5.208 4.270 -4.930 1.00 83.69 101 PHE A C 1
ATOM 839 O O . PHE A 1 101 ? -4.662 3.658 -4.021 1.00 83.69 101 PHE A O 1
ATOM 846 N N . ALA A 1 102 ? -4.613 4.431 -6.112 1.00 90.19 102 ALA A N 1
ATOM 847 C CA . ALA A 1 102 ? -3.269 3.954 -6.437 1.00 90.19 102 ALA A CA 1
ATOM 848 C C . ALA A 1 102 ? -2.401 5.076 -7.036 1.00 90.19 102 ALA A C 1
ATOM 850 O O . ALA A 1 102 ? -2.025 5.028 -8.213 1.00 90.19 102 ALA A O 1
ATOM 851 N N . PRO A 1 103 ? -2.067 6.128 -6.258 1.00 92.44 103 PRO A N 1
ATOM 852 C CA . PRO A 1 103 ? -1.203 7.189 -6.757 1.00 92.44 103 PRO A CA 1
ATOM 853 C C . PRO A 1 103 ? 0.171 6.627 -7.134 1.00 92.44 103 PRO A C 1
ATOM 855 O O . PRO A 1 103 ? 0.664 5.693 -6.502 1.00 92.44 103 PRO A O 1
ATOM 858 N N . LYS A 1 104 ? 0.832 7.253 -8.118 1.00 94.44 104 LYS A N 1
ATOM 859 C CA . LYS A 1 104 ? 2.124 6.797 -8.663 1.00 94.44 104 LYS A CA 1
ATOM 860 C C . LYS A 1 104 ? 3.125 6.388 -7.574 1.00 94.44 104 LYS A C 1
ATOM 862 O O . LYS A 1 104 ? 3.663 5.295 -7.639 1.00 94.44 104 LYS A O 1
ATOM 867 N N . LEU A 1 105 ? 3.313 7.229 -6.553 1.00 96.69 105 LEU A N 1
ATOM 868 C CA . LEU A 1 105 ? 4.264 6.971 -5.465 1.00 96.69 105 LEU A CA 1
ATOM 869 C C . LEU A 1 105 ? 3.931 5.717 -4.645 1.00 96.69 105 LEU A C 1
ATOM 871 O O . LEU A 1 105 ? 4.838 5.044 -4.170 1.00 96.69 105 LEU A O 1
ATOM 875 N N . ALA A 1 106 ? 2.647 5.398 -4.476 1.00 97.00 106 ALA A N 1
ATOM 876 C CA . ALA A 1 106 ? 2.222 4.203 -3.757 1.00 97.00 106 ALA A CA 1
ATOM 877 C C . ALA A 1 106 ? 2.482 2.924 -4.562 1.00 97.00 106 ALA A C 1
ATOM 879 O O . ALA A 1 106 ? 2.850 1.904 -3.982 1.00 97.00 106 ALA A O 1
ATOM 880 N N . VAL A 1 107 ? 2.324 2.991 -5.885 1.00 97.25 107 VAL A N 1
ATOM 881 C CA . VAL A 1 107 ? 2.634 1.887 -6.808 1.00 97.25 107 VAL A CA 1
ATOM 882 C C . VAL A 1 107 ? 4.146 1.702 -6.938 1.00 97.25 107 VAL A C 1
ATOM 884 O O . VAL A 1 107 ? 4.641 0.582 -6.845 1.00 97.25 107 VAL A O 1
ATOM 887 N N . ASP A 1 108 ? 4.895 2.800 -7.073 1.00 97.44 108 ASP A N 1
ATOM 888 C CA . ASP A 1 108 ? 6.362 2.783 -7.114 1.00 97.44 108 ASP A CA 1
ATOM 889 C C . ASP A 1 108 ? 6.941 2.150 -5.842 1.00 97.44 108 ASP A C 1
ATOM 891 O O . ASP A 1 108 ? 7.848 1.325 -5.922 1.00 97.44 108 ASP A O 1
ATOM 895 N N . TRP A 1 109 ? 6.374 2.475 -4.673 1.00 97.38 109 TRP A N 1
ATOM 896 C CA . TRP A 1 109 ? 6.797 1.885 -3.403 1.00 97.38 109 TRP A CA 1
ATOM 897 C C . TRP A 1 109 ? 6.721 0.355 -3.423 1.00 97.38 109 TRP A C 1
ATOM 899 O O . TRP A 1 109 ? 7.657 -0.295 -2.965 1.00 97.38 109 TRP A O 1
ATOM 909 N N . LEU A 1 110 ? 5.636 -0.221 -3.957 1.00 96.94 110 LEU A N 1
ATOM 910 C CA . LEU A 1 110 ? 5.474 -1.675 -4.006 1.00 96.94 110 LEU A CA 1
ATOM 911 C C . LEU A 1 110 ? 6.392 -2.298 -5.060 1.00 96.94 110 LEU A C 1
ATOM 913 O O . LEU A 1 110 ? 7.041 -3.303 -4.785 1.00 96.94 110 LEU A O 1
ATOM 917 N N . ALA A 1 111 ? 6.486 -1.683 -6.241 1.00 96.75 111 ALA A N 1
ATOM 918 C CA . ALA A 1 111 ? 7.345 -2.167 -7.319 1.00 96.75 111 ALA A CA 1
ATOM 919 C C . ALA A 1 111 ? 8.817 -2.267 -6.879 1.00 96.75 111 ALA A C 1
ATOM 921 O O . ALA A 1 111 ? 9.474 -3.259 -7.176 1.00 96.75 111 ALA A O 1
ATOM 922 N N . HIS A 1 112 ? 9.304 -1.306 -6.087 1.00 95.94 112 HIS A N 1
ATOM 923 C CA . HIS A 1 112 ? 10.668 -1.299 -5.545 1.00 95.94 112 HIS A CA 1
ATOM 924 C C . HIS A 1 112 ? 10.953 -2.390 -4.496 1.00 95.94 112 HIS A C 1
ATOM 926 O O . HIS A 1 112 ? 12.054 -2.427 -3.954 1.00 95.94 112 HIS A O 1
ATOM 932 N N . ARG A 1 113 ? 9.987 -3.244 -4.136 1.00 95.56 113 ARG A N 1
ATOM 933 C CA . ARG A 1 113 ? 10.247 -4.402 -3.264 1.00 95.56 113 ARG A CA 1
ATOM 934 C C . ARG A 1 113 ? 10.803 -5.592 -4.035 1.00 95.56 113 ARG A C 1
ATOM 936 O O . ARG A 1 113 ? 11.555 -6.375 -3.467 1.00 95.56 113 ARG A O 1
ATOM 943 N N . PHE A 1 114 ? 10.484 -5.700 -5.321 1.00 94.94 114 PHE A N 1
ATOM 944 C CA . PHE A 1 114 ? 10.921 -6.790 -6.189 1.00 94.94 114 PHE A CA 1
ATOM 945 C C . PHE A 1 114 ? 12.331 -6.523 -6.747 1.00 94.94 114 PHE A C 1
ATOM 947 O O . PHE A 1 114 ? 12.513 -6.373 -7.949 1.00 94.94 114 PHE A O 1
ATOM 954 N N . GLU A 1 115 ? 13.325 -6.434 -5.858 1.00 93.12 115 GLU A N 1
ATOM 955 C CA . GLU A 1 115 ? 14.716 -6.049 -6.178 1.00 93.12 115 GLU A CA 1
ATOM 956 C C . GLU A 1 115 ? 15.406 -6.988 -7.180 1.00 93.12 115 GLU A C 1
ATOM 958 O O . GLU A 1 115 ? 16.263 -6.550 -7.940 1.00 93.12 115 GLU A O 1
ATOM 963 N N . ASN A 1 116 ? 15.018 -8.266 -7.194 1.00 94.38 116 ASN A N 1
ATOM 964 C CA . ASN A 1 116 ? 15.629 -9.294 -8.041 1.00 94.38 116 ASN A CA 1
ATOM 965 C C . ASN A 1 116 ? 14.849 -9.561 -9.339 1.00 94.38 116 ASN A C 1
ATOM 967 O O . ASN A 1 116 ? 15.274 -10.388 -10.145 1.00 94.38 116 ASN A O 1
ATOM 971 N N . ALA A 1 117 ? 13.711 -8.894 -9.541 1.00 93.62 117 ALA A N 1
ATOM 972 C CA . ALA A 1 117 ? 12.893 -9.057 -10.733 1.00 93.62 117 ALA A CA 1
ATOM 973 C C . ALA A 1 117 ? 13.293 -8.050 -11.818 1.00 93.62 117 ALA A C 1
ATOM 975 O O . ALA A 1 117 ? 13.618 -6.896 -11.530 1.00 93.62 117 ALA A O 1
ATOM 976 N N . ALA A 1 118 ? 13.177 -8.450 -13.085 1.00 91.19 118 ALA A N 1
ATOM 977 C CA . ALA A 1 118 ? 13.277 -7.522 -14.208 1.00 91.19 118 ALA A CA 1
ATOM 978 C C . ALA A 1 118 ? 11.985 -6.686 -14.296 1.00 91.19 118 ALA A C 1
ATOM 980 O O . ALA A 1 118 ? 11.040 -7.032 -15.007 1.00 91.19 118 ALA A O 1
ATOM 981 N N . MET A 1 119 ? 11.925 -5.619 -13.495 1.00 94.56 119 MET A N 1
ATOM 982 C CA . MET A 1 119 ? 10.755 -4.755 -13.339 1.00 94.56 119 MET A CA 1
ATOM 983 C C . MET A 1 119 ? 10.689 -3.669 -14.416 1.00 94.56 119 MET A C 1
ATOM 985 O O . MET A 1 119 ? 11.510 -2.755 -14.443 1.00 94.56 119 MET A O 1
ATOM 989 N N . ASP A 1 120 ? 9.632 -3.697 -15.220 1.00 91.94 120 ASP A N 1
ATOM 990 C CA . ASP A 1 120 ? 9.201 -2.582 -16.054 1.00 91.94 120 ASP A CA 1
ATOM 991 C C . ASP A 1 120 ? 8.073 -1.804 -15.358 1.00 91.94 120 ASP A C 1
ATOM 993 O O . ASP A 1 120 ? 6.979 -2.317 -15.115 1.00 91.94 120 ASP A O 1
ATOM 997 N N . ARG A 1 121 ? 8.329 -0.542 -15.004 1.00 94.31 121 ARG A N 1
ATOM 998 C CA . ARG A 1 121 ? 7.409 0.300 -14.232 1.00 94.31 121 ARG A CA 1
ATOM 999 C C . ARG A 1 121 ? 6.904 1.473 -15.074 1.00 94.31 121 ARG A C 1
ATOM 1001 O O . ARG A 1 121 ? 7.602 2.469 -15.244 1.00 94.31 121 ARG A O 1
ATOM 1008 N N . GLN A 1 122 ? 5.637 1.426 -15.499 1.00 89.50 122 GLN A N 1
ATOM 1009 C CA . GLN A 1 122 ? 5.062 2.425 -16.413 1.00 89.50 122 GLN A CA 1
ATOM 1010 C C . GLN A 1 122 ? 3.899 3.223 -15.802 1.00 89.50 122 GLN A C 1
ATOM 1012 O O . GLN A 1 122 ? 2.873 2.679 -15.381 1.00 89.50 122 GLN A O 1
ATOM 1017 N N . HIS A 1 123 ? 4.029 4.550 -15.734 1.00 89.31 123 HIS A N 1
ATOM 1018 C CA . HIS A 1 123 ? 2.929 5.441 -15.345 1.00 89.31 123 HIS A CA 1
ATOM 1019 C C . HIS A 1 123 ? 2.259 6.022 -16.593 1.00 89.31 123 HIS A C 1
ATOM 1021 O O . HIS A 1 123 ? 2.811 6.898 -17.254 1.00 89.31 123 HIS A O 1
ATOM 1027 N N . ILE A 1 124 ? 1.073 5.519 -16.920 1.00 85.25 124 ILE A N 1
ATOM 1028 C CA . ILE A 1 124 ? 0.438 5.729 -18.219 1.00 85.25 124 ILE A CA 1
ATOM 1029 C C . ILE A 1 124 ? -0.347 7.038 -18.226 1.00 85.25 124 ILE A C 1
ATOM 1031 O O . ILE A 1 124 ? -1.396 7.151 -17.591 1.00 85.25 124 ILE A O 1
ATOM 1035 N N . ILE A 1 125 ? 0.141 8.030 -18.975 1.00 78.19 125 ILE A N 1
ATOM 1036 C CA . ILE A 1 125 ? -0.535 9.318 -19.158 1.00 78.19 125 ILE A CA 1
ATOM 1037 C C . ILE A 1 125 ? -1.392 9.263 -20.436 1.00 78.19 125 ILE A C 1
ATOM 1039 O O . ILE A 1 125 ? -0.850 9.043 -21.520 1.00 78.19 125 ILE A O 1
ATOM 1043 N N . PRO A 1 126 ? -2.709 9.541 -20.359 1.00 62.31 126 PRO A N 1
ATOM 1044 C CA . PRO A 1 126 ? -3.633 9.399 -21.488 1.00 62.31 126 PRO A CA 1
ATOM 1045 C C . PRO A 1 126 ? -3.334 10.225 -22.748 1.00 62.31 126 PRO A C 1
ATOM 1047 O O . PRO A 1 126 ? -3.995 10.018 -23.749 1.00 62.31 126 PRO A O 1
ATOM 1050 N N . LYS A 1 127 ? -2.352 11.136 -22.778 1.00 55.16 127 LYS A N 1
ATOM 1051 C CA . LYS A 1 127 ? -1.985 11.813 -24.040 1.00 55.16 127 LYS A CA 1
ATOM 1052 C C . LYS A 1 127 ? -1.445 10.837 -25.101 1.00 55.16 127 LYS A C 1
ATOM 1054 O O . LYS A 1 127 ? -1.550 11.130 -26.284 1.00 55.16 127 LYS A O 1
ATOM 1059 N N . HIS A 1 128 ? -0.955 9.669 -24.678 1.00 49.41 128 HIS A N 1
ATOM 1060 C CA . HIS A 1 128 ? -0.569 8.555 -25.554 1.00 49.41 128 HIS A CA 1
ATOM 1061 C C . HIS A 1 128 ? -1.701 7.532 -25.791 1.00 49.41 128 HIS A C 1
ATOM 1063 O O . HIS A 1 128 ? -1.540 6.617 -26.591 1.00 49.41 128 HIS A O 1
ATOM 1069 N N . LEU A 1 129 ? -2.857 7.687 -25.131 1.00 47.53 129 LEU A N 1
ATOM 1070 C CA . LEU A 1 129 ? -4.081 6.918 -25.374 1.00 47.53 129 LEU A CA 1
ATOM 1071 C C . LEU A 1 129 ? -5.196 7.907 -25.749 1.00 47.53 129 LEU A C 1
ATOM 1073 O O . LEU A 1 129 ? -5.928 8.379 -24.878 1.00 47.53 129 LEU A O 1
ATOM 1077 N N . ILE A 1 130 ? -5.352 8.209 -27.044 1.00 41.22 130 ILE A N 1
ATOM 1078 C CA . ILE A 1 130 ? -6.506 8.947 -27.607 1.00 41.22 130 ILE A CA 1
ATOM 1079 C C . ILE A 1 130 ? -7.763 8.075 -27.486 1.00 41.22 130 ILE A C 1
ATOM 1081 O O . ILE A 1 130 ? -8.355 7.656 -28.467 1.00 41.22 130 ILE A O 1
ATOM 1085 N N . LEU A 1 131 ? -8.117 7.644 -26.285 1.00 42.41 131 LEU A N 1
ATOM 1086 C CA . LEU A 1 131 ? -9.107 6.604 -26.109 1.00 42.41 131 LEU A CA 1
ATOM 1087 C C . LEU A 1 131 ? -9.885 6.934 -24.845 1.00 42.41 131 LEU A C 1
ATOM 1089 O O . LEU A 1 131 ? -9.615 6.447 -23.748 1.00 42.41 131 LEU A O 1
ATOM 1093 N N . LYS A 1 132 ? -10.914 7.767 -25.026 1.00 38.22 132 LYS A N 1
ATOM 1094 C CA . LYS A 1 132 ? -12.139 7.576 -24.254 1.00 38.22 132 LYS A CA 1
ATOM 1095 C C . LYS A 1 132 ? -12.513 6.107 -24.449 1.00 38.22 132 LYS A C 1
ATOM 1097 O O . LYS A 1 132 ? -12.945 5.725 -25.528 1.00 38.22 132 LYS A O 1
ATOM 1102 N N . MET A 1 133 ? -12.296 5.294 -23.419 1.00 42.25 133 MET A N 1
ATOM 1103 C CA . MET A 1 133 ? -12.841 3.943 -23.353 1.00 42.25 133 MET A CA 1
ATOM 1104 C C . MET A 1 133 ? -12.294 2.938 -24.390 1.00 42.25 133 MET A C 1
ATOM 1106 O O . MET A 1 133 ? -13.013 2.013 -24.752 1.00 42.25 133 MET A O 1
ATOM 1110 N N . PHE A 1 134 ? -11.022 3.014 -24.822 1.00 43.06 134 PHE A N 1
ATOM 1111 C CA . PHE A 1 134 ? -10.389 1.742 -25.203 1.00 43.06 134 PHE A CA 1
ATOM 1112 C C . PHE A 1 134 ? -10.120 0.992 -23.918 1.00 43.06 134 PHE A C 1
ATOM 1114 O O . PHE A 1 134 ? -9.254 1.365 -23.127 1.00 43.06 134 PHE A O 1
ATOM 1121 N N . ASN A 1 135 ? -10.937 -0.035 -23.737 1.00 52.09 135 ASN A N 1
ATOM 1122 C CA . ASN A 1 135 ? -10.747 -1.173 -22.867 1.00 52.09 135 ASN A CA 1
ATOM 1123 C C . ASN A 1 135 ? -9.309 -1.275 -22.349 1.00 52.09 135 ASN A C 1
ATOM 1125 O O . ASN A 1 135 ? -8.392 -1.565 -23.119 1.00 52.09 135 ASN A O 1
ATOM 1129 N N . ILE A 1 136 ? -9.126 -1.108 -21.037 1.00 55.69 136 ILE A N 1
ATOM 1130 C CA . ILE A 1 136 ? -7.870 -1.433 -20.347 1.00 55.69 136 ILE A CA 1
ATOM 1131 C C . ILE A 1 136 ? -7.347 -2.815 -20.780 1.00 55.69 136 ILE A C 1
ATOM 1133 O O . ILE A 1 136 ? -6.144 -3.014 -20.874 1.00 55.69 136 ILE A O 1
ATOM 1137 N N . LEU A 1 137 ? -8.260 -3.715 -21.171 1.00 55.44 137 LEU A N 1
ATOM 1138 C CA . LEU A 1 137 ? -8.000 -5.001 -21.819 1.00 55.44 137 LEU A CA 1
ATOM 1139 C C . LEU A 1 137 ? -7.069 -4.900 -23.038 1.00 55.44 137 LEU A C 1
ATOM 1141 O O . LEU A 1 137 ? -6.085 -5.622 -23.101 1.00 55.44 137 LEU A O 1
ATOM 1145 N N . VAL A 1 138 ? -7.354 -4.010 -23.992 1.00 59.28 138 VAL A N 1
ATOM 1146 C CA . VAL A 1 138 ? -6.590 -3.881 -25.247 1.00 59.28 138 VAL A CA 1
ATOM 1147 C C . VAL A 1 138 ? -5.203 -3.308 -24.972 1.00 59.28 138 VAL A C 1
ATOM 1149 O O . VAL A 1 138 ? -4.217 -3.753 -25.554 1.00 59.28 138 VAL A O 1
ATOM 1152 N N . PHE A 1 139 ? -5.114 -2.351 -24.046 1.00 65.00 139 PHE A N 1
ATOM 1153 C CA . PHE A 1 139 ? -3.832 -1.804 -23.611 1.00 65.00 139 PHE A CA 1
ATOM 1154 C C . PHE A 1 139 ? -2.985 -2.862 -22.892 1.00 65.00 139 PHE A C 1
ATOM 1156 O O . PHE A 1 139 ? -1.812 -3.032 -23.213 1.00 65.00 139 PHE A O 1
ATOM 1163 N N . LEU A 1 140 ? -3.588 -3.627 -21.978 1.00 63.53 140 LEU A N 1
ATOM 1164 C CA . LEU A 1 140 ? -2.910 -4.729 -21.303 1.00 63.53 140 LEU A CA 1
ATOM 1165 C C . LEU A 1 140 ? -2.468 -5.803 -22.301 1.00 63.53 140 LEU A C 1
ATOM 1167 O O . LEU A 1 140 ? -1.327 -6.240 -22.232 1.00 63.53 140 LEU A O 1
ATOM 1171 N N . GLU A 1 141 ? -3.308 -6.185 -23.268 1.00 63.31 141 GLU A N 1
ATOM 1172 C CA . GLU A 1 141 ? -2.930 -7.120 -24.338 1.00 63.31 141 GLU A CA 1
ATOM 1173 C C . GLU A 1 141 ? -1.753 -6.595 -25.180 1.00 63.31 141 GLU A C 1
ATOM 1175 O O . GLU A 1 141 ? -0.855 -7.370 -25.522 1.00 63.31 141 GLU A O 1
ATOM 1180 N N . HIS A 1 142 ? -1.717 -5.292 -25.483 1.00 65.94 142 HIS A N 1
ATOM 1181 C CA . HIS A 1 142 ? -0.601 -4.658 -26.188 1.00 65.94 142 HIS A CA 1
ATOM 1182 C C . HIS A 1 142 ? 0.696 -4.703 -25.368 1.00 65.94 142 HIS A C 1
ATOM 1184 O O . HIS A 1 142 ? 1.710 -5.197 -25.863 1.00 65.94 142 HIS A O 1
ATOM 1190 N N . CYS A 1 143 ? 0.658 -4.259 -24.107 1.00 62.44 143 CYS A N 1
ATOM 1191 C CA . CYS A 1 143 ? 1.810 -4.315 -23.208 1.00 62.44 143 CYS A CA 1
ATOM 1192 C C . CYS A 1 143 ? 2.301 -5.753 -23.016 1.00 62.44 143 CYS A C 1
ATOM 1194 O O . CYS A 1 143 ? 3.501 -6.006 -23.051 1.00 62.44 143 CYS A O 1
ATOM 1196 N N . ILE A 1 144 ? 1.382 -6.711 -22.884 1.00 63.72 144 ILE A N 1
ATOM 1197 C CA . ILE A 1 144 ? 1.726 -8.125 -22.742 1.00 63.72 144 ILE A CA 1
ATOM 1198 C C . ILE A 1 144 ? 2.477 -8.634 -23.958 1.00 63.72 144 ILE A C 1
ATOM 1200 O O . ILE A 1 144 ? 3.530 -9.250 -23.823 1.00 63.72 144 ILE A O 1
ATOM 1204 N N . LYS A 1 145 ? 1.948 -8.352 -25.150 1.00 63.59 145 LYS A N 1
ATOM 1205 C CA . LYS A 1 145 ? 2.564 -8.785 -26.402 1.00 63.59 145 LYS A CA 1
ATOM 1206 C C . LYS A 1 145 ? 3.966 -8.196 -26.568 1.00 63.59 145 LYS A C 1
ATOM 1208 O O . LYS A 1 145 ? 4.844 -8.896 -27.060 1.00 63.59 145 LYS A O 1
ATOM 1213 N N . HIS A 1 146 ? 4.158 -6.941 -26.163 1.00 65.56 146 HIS A N 1
ATOM 1214 C CA . HIS A 1 146 ? 5.431 -6.240 -26.296 1.00 65.56 146 HIS A CA 1
ATOM 1215 C C . HIS A 1 146 ? 6.484 -6.708 -25.277 1.00 65.56 146 HIS A C 1
ATOM 1217 O O . HIS A 1 146 ? 7.644 -6.865 -25.639 1.00 65.56 146 HIS A O 1
ATOM 1223 N N . HIS A 1 147 ? 6.088 -6.971 -24.026 1.00 60.94 147 HIS A N 1
ATOM 1224 C CA . HIS A 1 147 ? 7.034 -7.265 -22.938 1.00 60.94 147 HIS A CA 1
ATOM 1225 C C . HIS A 1 147 ? 7.194 -8.753 -22.607 1.00 60.94 147 HIS A C 1
ATOM 1227 O O . HIS A 1 147 ? 8.217 -9.140 -22.049 1.00 60.94 147 HIS A O 1
ATOM 1233 N N . PHE A 1 148 ? 6.220 -9.598 -22.953 1.00 59.81 148 PHE A N 1
ATOM 1234 C CA . PHE A 1 148 ? 6.214 -11.012 -22.555 1.00 59.81 148 PHE A CA 1
ATOM 1235 C C . PHE A 1 148 ? 5.901 -11.998 -23.695 1.00 59.81 148 PHE A C 1
ATOM 1237 O O . PHE A 1 148 ? 5.783 -13.202 -23.463 1.00 59.81 148 PHE A O 1
ATOM 1244 N N . GLY A 1 149 ? 5.755 -11.522 -24.935 1.00 58.88 149 GLY A N 1
ATOM 1245 C CA . GLY A 1 149 ? 5.445 -12.371 -26.088 1.00 58.88 149 GLY A CA 1
ATOM 1246 C C . GLY A 1 149 ? 4.024 -12.963 -26.068 1.00 58.88 149 GLY A C 1
ATOM 1247 O O . GLY A 1 149 ? 3.127 -12.500 -25.365 1.00 58.88 149 GLY A O 1
ATOM 1248 N N . ASN A 1 150 ? 3.769 -13.984 -26.898 1.00 55.56 150 ASN A N 1
ATOM 1249 C CA . ASN A 1 150 ? 2.422 -14.559 -27.072 1.00 55.56 150 ASN A CA 1
ATOM 1250 C C . ASN A 1 150 ? 1.962 -15.487 -25.921 1.00 55.56 150 ASN A C 1
ATOM 1252 O O . ASN A 1 150 ? 0.777 -15.823 -25.883 1.00 55.56 150 ASN A O 1
ATOM 1256 N N . SER A 1 151 ? 2.842 -15.883 -24.991 1.00 45.53 151 SER A N 1
ATOM 1257 C CA . SER A 1 151 ? 2.553 -16.925 -23.985 1.00 45.53 151 SER A CA 1
ATOM 1258 C C . SER A 1 151 ? 1.523 -16.531 -22.919 1.00 45.53 151 SER A C 1
ATOM 1260 O O . SER A 1 151 ? 0.817 -17.395 -22.409 1.00 45.53 151 SER A O 1
ATOM 1262 N N . LEU A 1 152 ? 1.346 -15.240 -22.612 1.00 50.66 152 LEU A N 1
ATOM 1263 C CA . LEU A 1 152 ? 0.417 -14.789 -21.556 1.00 50.66 152 LEU A CA 1
ATOM 1264 C C . LEU A 1 152 ? -1.027 -14.524 -22.014 1.00 50.66 152 LEU A C 1
ATOM 1266 O O . LEU A 1 152 ? -1.884 -14.178 -21.197 1.00 50.66 152 LEU A O 1
ATOM 1270 N N . LYS A 1 153 ? -1.348 -14.721 -23.300 1.00 46.91 153 LYS A N 1
ATOM 1271 C CA . LYS A 1 153 ? -2.686 -14.421 -23.850 1.00 46.91 153 LYS A CA 1
ATOM 1272 C C . LYS A 1 153 ? -3.823 -15.251 -23.239 1.00 46.91 153 LYS A C 1
ATOM 1274 O O . LYS A 1 153 ? -4.972 -14.814 -23.263 1.00 46.91 153 LYS A O 1
ATOM 1279 N N . ILE A 1 154 ? -3.525 -16.434 -22.701 1.00 44.66 154 ILE A N 1
ATOM 1280 C CA . ILE A 1 154 ? -4.544 -17.434 -22.345 1.00 44.66 154 ILE A CA 1
ATOM 1281 C C . ILE A 1 154 ? -5.188 -17.159 -20.966 1.00 44.66 154 ILE A C 1
ATOM 1283 O O . ILE A 1 154 ? -6.334 -17.543 -20.741 1.00 44.66 154 ILE A O 1
ATOM 1287 N N . GLY A 1 155 ? -4.533 -16.414 -20.065 1.00 43.22 155 GLY A N 1
ATOM 1288 C CA . GLY A 1 155 ? -5.058 -16.142 -18.712 1.00 43.22 155 GLY A CA 1
ATOM 1289 C C . GLY A 1 155 ? -5.863 -14.843 -18.558 1.00 43.22 155 GLY A C 1
ATOM 1290 O O . GLY A 1 155 ? -6.806 -14.769 -17.767 1.00 43.22 155 GLY A O 1
ATOM 1291 N N . LEU A 1 156 ? -5.532 -13.808 -19.335 1.00 44.25 156 LEU A N 1
ATOM 1292 C CA . LEU A 1 156 ? -5.983 -12.439 -19.057 1.00 44.25 156 LEU A CA 1
ATOM 1293 C C . LEU A 1 156 ? -7.468 -12.193 -19.371 1.00 44.25 156 LEU A C 1
ATOM 1295 O O . LEU A 1 156 ? -8.170 -11.532 -18.606 1.00 44.25 156 LEU A O 1
ATOM 1299 N N . LYS A 1 157 ? -7.980 -12.795 -20.455 1.00 41.34 157 LYS A N 1
ATOM 1300 C CA . LYS A 1 157 ? -9.405 -12.719 -20.838 1.00 41.34 157 LYS A CA 1
ATOM 1301 C C . LYS A 1 157 ? -10.347 -13.318 -19.791 1.00 41.34 157 LYS A C 1
ATOM 1303 O O . LYS A 1 157 ? -11.540 -13.025 -19.820 1.00 41.34 157 LYS A O 1
ATOM 1308 N N . ARG A 1 158 ? -9.834 -14.180 -18.908 1.00 35.31 158 ARG A N 1
ATOM 1309 C CA . ARG A 1 158 ? -10.611 -14.882 -17.882 1.00 35.31 158 ARG A CA 1
ATOM 1310 C C . ARG A 1 158 ? -10.620 -14.115 -16.556 1.00 35.31 158 ARG A C 1
ATOM 1312 O O . ARG A 1 158 ? -11.674 -14.004 -15.948 1.00 35.31 158 ARG A O 1
ATOM 1319 N N . ILE A 1 159 ? -9.490 -13.515 -16.173 1.00 38.06 159 ILE A N 1
ATOM 1320 C CA . ILE A 1 159 ? -9.358 -12.683 -14.962 1.00 38.06 159 ILE A CA 1
ATOM 1321 C C . ILE A 1 159 ? -10.127 -11.360 -15.105 1.00 38.06 159 ILE A C 1
ATOM 1323 O O . ILE A 1 159 ? -10.774 -10.907 -14.166 1.00 38.06 159 ILE A O 1
ATOM 1327 N N . LEU A 1 160 ? -10.112 -10.755 -16.295 1.00 39.34 160 LEU A N 1
ATOM 1328 C CA . LEU A 1 160 ? -10.693 -9.426 -16.510 1.00 39.34 160 LEU A CA 1
ATOM 1329 C C . LEU A 1 160 ? -12.205 -9.439 -16.816 1.00 39.34 160 LEU A C 1
ATOM 1331 O O . LEU A 1 160 ? -12.828 -8.383 -16.785 1.00 39.34 160 LEU A O 1
ATOM 1335 N N . ARG A 1 161 ? -12.815 -10.618 -17.043 1.00 33.00 161 ARG A N 1
ATOM 1336 C CA . ARG A 1 161 ? -14.286 -10.783 -17.039 1.00 33.00 161 ARG A CA 1
ATOM 1337 C C . ARG A 1 161 ? -14.896 -10.659 -15.644 1.00 33.00 161 ARG A C 1
ATOM 1339 O O . ARG A 1 161 ? -16.087 -10.438 -15.554 1.00 33.00 161 ARG A O 1
ATOM 1346 N N . CYS A 1 162 ? -14.107 -10.800 -14.581 1.00 29.20 162 CYS A N 1
ATOM 1347 C CA . CYS A 1 162 ? -14.591 -10.631 -13.209 1.00 29.20 162 CYS A CA 1
ATOM 1348 C C . CYS A 1 162 ? -14.604 -9.162 -12.747 1.00 29.20 162 CYS A C 1
ATOM 1350 O O . CYS A 1 162 ? -15.036 -8.885 -11.633 1.00 29.20 162 CYS A O 1
ATOM 1352 N N . LEU A 1 163 ? -14.089 -8.233 -13.562 1.00 31.80 163 LEU A N 1
ATOM 1353 C CA . LEU A 1 163 ? -14.021 -6.798 -13.253 1.00 31.80 163 LEU A CA 1
ATOM 1354 C C . LEU A 1 163 ? -15.116 -5.975 -13.961 1.00 31.80 163 LEU A C 1
ATOM 1356 O O . LEU A 1 163 ? -15.103 -4.749 -13.853 1.00 31.80 163 LEU A O 1
ATOM 1360 N N . TYR A 1 164 ? -16.044 -6.644 -14.654 1.00 29.00 164 TYR A N 1
ATOM 1361 C CA . TYR A 1 164 ? -17.250 -6.079 -15.263 1.00 29.00 164 TYR A CA 1
ATOM 1362 C C . TYR A 1 164 ? -18.461 -6.951 -14.947 1.00 29.00 164 TYR A C 1
ATOM 1364 O O . TYR A 1 164 ? -18.327 -8.187 -15.078 1.00 29.00 164 TYR A O 1
#

Organism: NCBI:txid2980107